Protein AF-A0A101MSY3-F1 (afdb_monomer)

Organism: Penicillium freii (NCBI:txid48697)

Foldseek 3Di:
DQDPVNVVVVVVVVCVVVPNDVVVLVPDDPVRSVVVVVVVVVVVVVVVVVVVVVVCVCVVDCVVVVVVVVVVFVPDPQVVCVVVVHDDDWDWDDDPVDIDID

Sequence 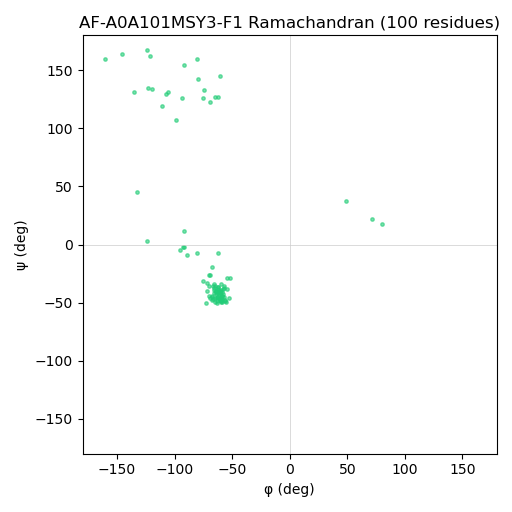(102 aa):
MESRKDAKNAVIGIGKEYGFIEKEMDQMAPNVRLAVEESILASDKKVGHAIKTLAKHIYASDARFGFGLVQNADNNRFTNANAQGESPFIAFKVYPNRIVVE

pLDDT: mean 86.03, std 6.99, range [51.84, 94.0]

Secondary structure (DSSP, 8-state):
---HHHHHHHHHHHHHHTT--HHHHTTS-HHHHHHHHHHHHHHHHHHHHHHHHHHHHHHTSTHHHHHHHHHHHHT---HHHHHHTPPP---EEEETTEEEE-

Structure (mmCIF, N/CA/C/O backbone):
data_AF-A0A101MSY3-F1
#
_entry.id   AF-A0A101MSY3-F1
#
loop_
_atom_site.group_PDB
_atom_site.id
_atom_site.type_symbol
_atom_site.label_atom_id
_atom_site.label_alt_id
_atom_site.label_comp_id
_atom_site.label_asym_id
_atom_site.label_entity_id
_atom_site.label_seq_id
_atom_site.pdbx_PDB_ins_code
_atom_site.Cartn_x
_atom_site.Cartn_y
_atom_site.Cartn_z
_atom_site.occupancy
_atom_site.B_iso_or_equiv
_atom_site.auth_seq_id
_atom_site.auth_comp_id
_atom_site.auth_asym_id
_atom_site.auth_atom_id
_atom_site.pdbx_PDB_model_num
ATOM 1 N N . MET A 1 1 ? -20.154 5.850 -21.369 1.00 51.84 1 MET A N 1
ATOM 2 C CA . MET A 1 1 ? -19.726 4.562 -21.954 1.00 51.84 1 MET A CA 1
ATOM 3 C C . MET A 1 1 ? -18.221 4.616 -22.085 1.00 51.84 1 MET A C 1
ATOM 5 O O . MET A 1 1 ? -17.742 5.442 -22.851 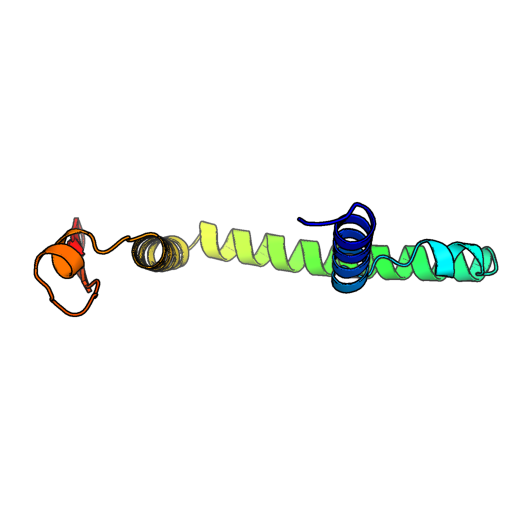1.00 51.84 1 MET A O 1
ATOM 9 N N . GLU A 1 2 ? -17.493 3.816 -21.310 1.00 70.38 2 GLU A N 1
ATOM 10 C CA . GLU A 1 2 ? -16.043 3.691 -21.482 1.00 70.38 2 GLU A CA 1
ATOM 11 C C . GLU A 1 2 ? -15.767 2.965 -22.799 1.00 70.38 2 GLU A C 1
ATOM 13 O O . GLU A 1 2 ? -16.288 1.875 -23.051 1.00 70.38 2 GLU A O 1
ATOM 18 N N . SER A 1 3 ? -15.014 3.605 -23.689 1.00 89.12 3 SER A N 1
ATOM 19 C CA . SER A 1 3 ? -14.665 3.014 -24.974 1.00 89.12 3 SER A CA 1
ATOM 20 C C . SER A 1 3 ? -13.499 2.035 -24.811 1.00 89.12 3 SER A C 1
ATOM 22 O O . SER A 1 3 ? -12.683 2.143 -23.895 1.00 89.12 3 SER A O 1
ATOM 24 N N . ARG A 1 4 ? -13.332 1.111 -25.766 1.00 89.12 4 ARG A N 1
ATOM 25 C CA . ARG A 1 4 ? -12.146 0.233 -25.839 1.00 89.12 4 ARG A CA 1
ATOM 26 C C . ARG A 1 4 ? -10.825 1.021 -25.796 1.00 89.12 4 ARG A C 1
ATOM 28 O O . ARG A 1 4 ? -9.806 0.500 -25.349 1.00 89.12 4 ARG A O 1
ATOM 35 N N . LYS A 1 5 ? -10.836 2.267 -26.280 1.00 90.88 5 LYS A N 1
ATOM 36 C CA . LYS A 1 5 ? -9.685 3.173 -26.255 1.00 90.88 5 LYS A CA 1
ATOM 37 C C . LYS A 1 5 ? -9.395 3.675 -24.839 1.00 90.88 5 LYS A C 1
ATOM 39 O O . LYS A 1 5 ? -8.230 3.711 -24.459 1.00 90.88 5 LYS A O 1
ATOM 44 N N . ASP A 1 6 ? -10.427 3.988 -24.062 1.00 91.62 6 ASP A N 1
ATOM 45 C CA . ASP A 1 6 ? -10.286 4.469 -22.682 1.00 91.62 6 ASP A CA 1
ATOM 46 C C . ASP A 1 6 ? -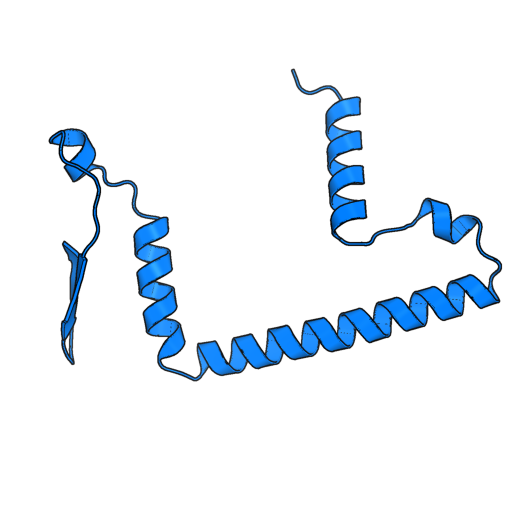9.736 3.365 -21.780 1.00 91.62 6 ASP A C 1
ATOM 48 O O . ASP A 1 6 ? -8.745 3.578 -21.085 1.00 91.62 6 ASP A O 1
ATOM 52 N N . ALA A 1 7 ? -10.264 2.145 -21.916 1.00 91.06 7 ALA A N 1
ATOM 53 C CA . ALA A 1 7 ? -9.729 0.972 -21.226 1.00 91.06 7 ALA A CA 1
ATOM 54 C C . ALA A 1 7 ? -8.250 0.718 -21.576 1.00 91.06 7 ALA A C 1
ATOM 56 O O . ALA A 1 7 ? -7.426 0.462 -20.700 1.00 91.06 7 ALA A O 1
ATOM 57 N N . LYS A 1 8 ? -7.873 0.843 -22.858 1.00 89.38 8 LYS A N 1
ATOM 58 C CA . LYS A 1 8 ? -6.475 0.687 -23.291 1.00 89.38 8 LYS A CA 1
ATOM 59 C C . LYS A 1 8 ? -5.563 1.760 -22.691 1.00 89.38 8 LYS A C 1
ATOM 61 O O . LYS A 1 8 ? -4.454 1.447 -22.267 1.00 89.38 8 LYS A O 1
ATOM 66 N N . ASN A 1 9 ? -6.017 3.010 -22.663 1.00 89.88 9 ASN A N 1
ATOM 67 C CA . ASN A 1 9 ? -5.251 4.112 -22.089 1.00 89.88 9 ASN A CA 1
ATOM 68 C C . ASN A 1 9 ? -5.075 3.951 -20.576 1.00 89.88 9 ASN A C 1
ATOM 70 O O . ASN A 1 9 ? -3.986 4.221 -20.078 1.00 89.88 9 ASN A O 1
ATOM 74 N N . ALA A 1 10 ? -6.097 3.457 -19.872 1.00 90.31 10 ALA A N 1
ATOM 75 C CA . ALA A 1 10 ? -6.006 3.146 -18.449 1.00 90.31 10 ALA A CA 1
ATOM 76 C C . ALA A 1 10 ? -4.932 2.081 -18.173 1.00 90.31 10 ALA A C 1
ATOM 78 O O . ALA A 1 10 ? -4.055 2.298 -17.344 1.00 90.31 10 ALA A O 1
ATOM 79 N N . VAL A 1 11 ? -4.925 0.978 -18.932 1.00 89.19 11 VAL A N 1
ATOM 80 C CA . VAL A 1 11 ? -3.908 -0.082 -18.786 1.00 89.19 11 VAL A CA 1
ATOM 81 C C . VAL A 1 11 ? -2.496 0.441 -19.064 1.00 89.19 11 VAL A C 1
ATOM 83 O O . VAL A 1 11 ? -1.571 0.139 -18.315 1.00 89.19 11 VAL A O 1
ATOM 86 N N . ILE A 1 12 ? -2.318 1.260 -20.107 1.00 87.75 12 ILE A N 1
ATOM 87 C CA . ILE A 1 12 ? -1.017 1.883 -20.407 1.00 87.75 12 ILE A CA 1
ATOM 88 C C . ILE A 1 12 ? -0.594 2.839 -19.283 1.00 87.75 12 ILE A C 1
ATOM 90 O O . ILE A 1 12 ? 0.583 2.878 -18.931 1.00 87.75 12 ILE A O 1
ATOM 94 N N . GLY A 1 13 ? -1.535 3.605 -18.726 1.00 88.38 13 GLY A N 1
ATOM 95 C CA . GLY A 1 13 ? -1.290 4.506 -17.600 1.00 88.38 13 GLY A CA 1
ATOM 96 C C . GLY A 1 13 ? -0.789 3.756 -16.370 1.00 88.38 13 GLY A C 1
ATOM 97 O O . GLY A 1 13 ? 0.255 4.113 -15.834 1.00 88.38 13 GLY A O 1
ATOM 98 N N . ILE A 1 14 ? -1.468 2.663 -16.010 1.00 88.56 14 ILE A N 1
ATOM 99 C CA . ILE A 1 14 ? -1.051 1.769 -14.923 1.00 88.56 14 ILE A CA 1
ATOM 100 C C . ILE A 1 14 ? 0.347 1.217 -15.215 1.00 88.56 14 ILE A C 1
ATOM 102 O O . ILE A 1 14 ? 1.236 1.325 -14.381 1.00 88.56 14 ILE A O 1
ATOM 106 N N . GLY A 1 15 ? 0.586 0.690 -16.419 1.00 85.19 15 GLY A N 1
ATOM 107 C CA . GLY A 1 15 ? 1.907 0.182 -16.795 1.00 85.19 15 GLY A CA 1
ATOM 108 C C . GLY A 1 15 ? 3.017 1.209 -16.553 1.00 85.19 15 GLY A C 1
ATOM 109 O O . GLY A 1 15 ? 4.021 0.886 -15.927 1.00 85.19 15 GLY A O 1
ATOM 110 N N . LYS A 1 16 ? 2.805 2.465 -16.960 1.00 84.69 16 LYS A N 1
ATOM 111 C CA . LYS A 1 16 ? 3.772 3.552 -16.741 1.00 84.69 16 LYS A CA 1
ATOM 112 C C . LYS A 1 16 ? 3.975 3.895 -15.267 1.00 84.69 16 LYS A C 1
ATOM 114 O O . LYS A 1 16 ? 5.111 4.120 -14.865 1.00 84.69 16 LYS A O 1
ATOM 119 N N . GLU A 1 17 ? 2.904 3.933 -14.479 1.00 85.88 17 GLU A N 1
ATOM 120 C CA . GLU A 1 17 ? 2.968 4.183 -13.033 1.00 85.88 17 GLU A CA 1
ATOM 121 C C . GLU A 1 17 ? 3.847 3.147 -12.318 1.00 85.88 17 GLU A C 1
ATOM 123 O O . GLU A 1 17 ? 4.645 3.500 -11.453 1.00 85.88 17 GLU A O 1
ATOM 128 N N . TYR A 1 18 ? 3.767 1.885 -12.746 1.00 82.25 18 TYR A N 1
ATOM 129 C CA . TYR A 1 18 ? 4.568 0.783 -12.207 1.00 82.25 18 TYR A CA 1
ATOM 130 C C . TYR A 1 18 ? 5.896 0.550 -12.955 1.00 82.25 18 TYR A C 1
ATOM 132 O O . TYR A 1 18 ? 6.557 -0.459 -12.726 1.00 82.25 18 TYR A O 1
ATOM 140 N N . GLY A 1 19 ? 6.315 1.471 -13.832 1.00 81.25 19 GLY A N 1
ATOM 141 C CA . GLY A 1 19 ? 7.633 1.434 -14.482 1.00 81.25 19 GLY A CA 1
ATOM 142 C C . GLY A 1 19 ? 7.767 0.478 -15.676 1.00 81.25 19 GLY A C 1
ATOM 143 O O . GLY A 1 19 ? 8.883 0.150 -16.074 1.00 81.25 19 GLY A O 1
ATOM 144 N N . PHE A 1 20 ? 6.660 0.034 -16.270 1.00 83.25 20 PHE A N 1
ATOM 145 C CA . PHE A 1 20 ? 6.651 -0.847 -17.440 1.00 83.25 20 PHE A CA 1
ATOM 146 C C . PHE A 1 20 ? 7.005 -0.077 -18.727 1.00 83.25 20 PHE A C 1
ATOM 148 O O . PHE A 1 20 ? 6.358 0.920 -19.054 1.00 83.25 20 PHE A O 1
ATOM 155 N N . ILE A 1 21 ? 8.012 -0.552 -19.473 1.00 80.75 21 ILE A N 1
ATOM 156 C CA . ILE A 1 21 ? 8.612 0.149 -20.633 1.00 80.75 21 ILE A CA 1
ATOM 157 C C . ILE A 1 21 ? 8.782 -0.750 -21.876 1.00 80.75 21 ILE A C 1
ATOM 159 O O . ILE A 1 21 ? 9.821 -0.762 -22.532 1.00 80.75 21 ILE A O 1
ATOM 163 N N . GLU A 1 22 ? 7.753 -1.533 -22.203 1.00 72.38 22 GLU A N 1
ATOM 164 C CA . GLU A 1 22 ? 7.801 -2.601 -23.219 1.00 72.38 22 GLU A CA 1
ATOM 165 C C . GLU A 1 22 ? 8.238 -2.135 -24.620 1.00 72.38 22 GLU A C 1
ATOM 167 O O . GLU A 1 22 ? 9.139 -2.718 -25.218 1.00 72.38 22 GLU A O 1
ATOM 172 N N . LYS A 1 23 ? 7.647 -1.057 -25.148 1.00 75.88 23 LYS A N 1
ATOM 173 C CA . LYS A 1 23 ? 7.945 -0.596 -26.517 1.00 75.88 23 LYS A CA 1
ATOM 174 C C . LYS A 1 23 ? 9.293 0.101 -26.622 1.00 75.88 23 LYS A C 1
ATOM 176 O O . LYS A 1 23 ? 9.933 0.072 -27.670 1.00 75.88 23 LYS A O 1
ATOM 181 N N . GLU A 1 24 ? 9.694 0.763 -25.550 1.00 79.94 24 GLU A N 1
ATOM 182 C CA . GLU A 1 24 ? 10.965 1.453 -25.428 1.00 79.94 24 GLU A CA 1
ATOM 183 C C . GLU A 1 24 ? 12.117 0.441 -25.312 1.00 79.94 24 GLU A C 1
ATOM 185 O O . GLU A 1 24 ? 13.189 0.676 -25.868 1.00 79.94 24 GLU A O 1
ATOM 190 N N . MET A 1 25 ? 11.883 -0.716 -24.678 1.00 79.94 25 MET A N 1
ATOM 191 C CA . MET A 1 25 ? 12.847 -1.823 -24.609 1.00 79.94 25 MET A CA 1
ATOM 192 C C . MET A 1 25 ? 13.149 -2.446 -25.974 1.00 79.94 25 MET A C 1
ATOM 194 O O . MET A 1 25 ? 14.292 -2.828 -26.224 1.00 79.94 25 MET A O 1
ATOM 198 N N . ASP A 1 26 ? 12.165 -2.527 -26.872 1.00 83.25 26 ASP A N 1
ATOM 199 C CA . ASP A 1 26 ? 12.357 -3.093 -28.217 1.00 83.25 26 ASP A CA 1
ATOM 200 C C . ASP A 1 26 ? 13.270 -2.238 -29.109 1.00 83.25 26 ASP A C 1
ATOM 202 O O . ASP A 1 26 ? 13.832 -2.731 -30.086 1.00 83.25 26 ASP A O 1
ATOM 206 N N . GLN A 1 27 ? 13.450 -0.959 -28.767 1.00 88.31 27 GLN A N 1
ATOM 207 C CA . GLN A 1 27 ? 14.344 -0.040 -29.477 1.00 88.31 27 GLN A CA 1
ATOM 208 C C . GLN A 1 27 ? 15.780 -0.062 -28.930 1.00 88.31 27 GLN A C 1
ATOM 210 O O . GLN A 1 27 ? 16.674 0.545 -29.524 1.00 88.31 27 GLN A O 1
ATOM 215 N N . MET A 1 28 ? 16.023 -0.737 -27.802 1.00 90.00 28 MET A N 1
ATOM 216 C CA . MET A 1 28 ? 17.342 -0.794 -27.177 1.00 90.00 28 MET A CA 1
ATOM 217 C C . MET A 1 28 ? 18.248 -1.814 -27.870 1.00 90.00 28 MET A C 1
ATOM 219 O O . MET A 1 28 ? 17.829 -2.914 -28.232 1.00 90.00 28 MET A O 1
ATOM 223 N N . ALA A 1 29 ? 19.538 -1.486 -27.981 1.00 94.00 29 ALA A N 1
ATOM 224 C CA . ALA A 1 29 ? 20.545 -2.472 -28.355 1.00 94.00 29 ALA A CA 1
ATOM 225 C C . ALA A 1 29 ? 20.577 -3.618 -27.318 1.00 94.00 29 ALA A C 1
ATOM 227 O O . ALA A 1 29 ? 20.414 -3.344 -26.125 1.00 94.00 29 ALA A O 1
ATOM 228 N N . PRO A 1 30 ? 20.830 -4.883 -27.713 1.00 92.44 30 PRO A N 1
ATOM 229 C CA . PRO A 1 30 ? 20.697 -6.035 -26.813 1.00 92.44 30 PRO A CA 1
ATOM 230 C C . PRO A 1 30 ? 21.494 -5.933 -25.504 1.00 92.44 30 PRO A C 1
ATOM 232 O O . PRO A 1 30 ? 21.002 -6.303 -24.442 1.00 92.44 30 PRO A O 1
ATOM 235 N N . ASN A 1 31 ? 22.710 -5.387 -25.557 1.00 92.50 31 ASN A N 1
ATOM 236 C CA . ASN A 1 31 ? 23.562 -5.187 -24.383 1.00 92.50 31 ASN A CA 1
ATOM 237 C C . ASN A 1 31 ? 23.031 -4.094 -23.440 1.00 92.50 31 ASN A C 1
ATOM 239 O O . ASN A 1 31 ? 23.145 -4.222 -22.224 1.00 92.50 31 ASN A O 1
ATOM 243 N N . VAL A 1 32 ? 22.440 -3.032 -23.993 1.00 93.12 32 VAL A N 1
ATOM 244 C CA . VAL A 1 32 ? 21.802 -1.963 -23.214 1.00 93.12 32 VAL A CA 1
ATOM 245 C C . VAL A 1 32 ? 20.523 -2.485 -22.572 1.00 93.12 32 VAL A C 1
ATOM 247 O O . VAL A 1 32 ? 20.313 -2.271 -21.381 1.00 93.12 32 VAL A O 1
ATOM 250 N N . ARG A 1 33 ? 19.710 -3.224 -23.336 1.00 91.12 33 ARG A N 1
ATOM 251 C CA . ARG A 1 33 ? 18.487 -3.859 -22.841 1.00 91.12 33 ARG A CA 1
ATOM 252 C C . ARG A 1 33 ? 18.777 -4.762 -21.643 1.00 91.12 33 ARG A C 1
ATOM 254 O O . ARG A 1 33 ? 18.136 -4.602 -20.611 1.00 91.12 33 ARG A O 1
ATOM 261 N N . LEU A 1 34 ? 19.778 -5.638 -21.755 1.00 91.81 34 LEU A N 1
ATOM 262 C CA . LEU A 1 34 ? 20.169 -6.533 -20.665 1.00 91.81 34 LEU A CA 1
ATOM 263 C C . LEU A 1 34 ? 20.570 -5.757 -19.400 1.00 91.81 34 LEU A C 1
ATOM 265 O O . LEU A 1 34 ? 20.078 -6.055 -18.317 1.00 91.81 34 LEU A O 1
ATOM 269 N N . ALA A 1 35 ? 21.405 -4.723 -19.535 1.00 93.75 35 ALA A N 1
ATOM 270 C CA . ALA A 1 35 ? 21.827 -3.907 -18.396 1.00 93.75 35 ALA A CA 1
ATOM 271 C C . ALA A 1 35 ? 20.648 -3.177 -17.718 1.00 93.75 35 ALA A C 1
ATOM 273 O O . ALA A 1 35 ? 20.615 -3.040 -16.492 1.00 93.75 35 ALA A O 1
ATOM 274 N N . VAL A 1 36 ? 19.665 -2.720 -18.502 1.00 91.19 36 VAL A N 1
ATOM 275 C CA . VAL A 1 36 ? 18.433 -2.105 -17.984 1.00 91.19 36 VAL A CA 1
ATOM 276 C C . VAL A 1 36 ? 17.576 -3.136 -17.248 1.00 91.19 36 VAL A C 1
ATOM 278 O O . VAL A 1 36 ? 17.169 -2.874 -16.116 1.00 91.19 36 VAL A O 1
ATOM 281 N N . GLU A 1 37 ? 17.348 -4.313 -17.837 1.00 90.25 37 GLU A N 1
ATOM 282 C CA . GLU A 1 37 ? 16.583 -5.406 -17.217 1.00 90.25 37 GLU A CA 1
ATOM 283 C C . GLU A 1 37 ? 17.213 -5.856 -15.885 1.00 90.25 37 GLU A C 1
ATOM 285 O O . GLU A 1 37 ? 16.514 -5.995 -14.878 1.00 90.25 37 GLU A O 1
ATOM 290 N N . GLU A 1 38 ? 18.539 -6.011 -15.837 1.00 93.88 38 GLU A N 1
ATOM 291 C CA . G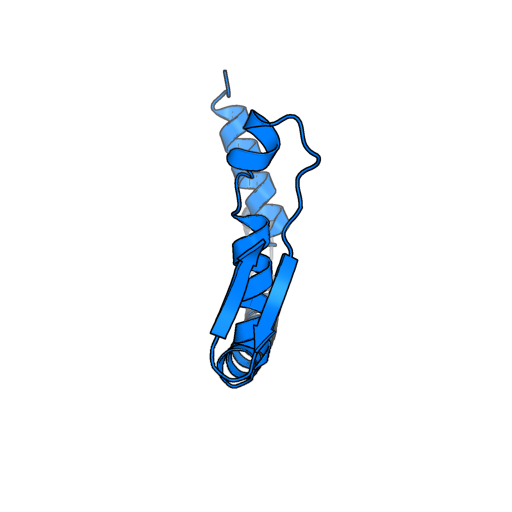LU A 1 38 ? 19.2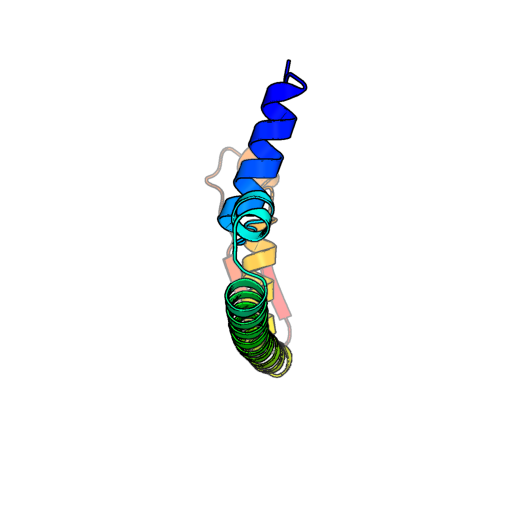67 -6.364 -14.613 1.00 93.88 38 GLU A CA 1
ATOM 292 C C . GLU A 1 38 ? 19.159 -5.282 -13.530 1.00 93.88 38 GLU A C 1
ATOM 294 O O . GLU A 1 38 ? 18.976 -5.598 -12.350 1.00 93.88 38 GLU A O 1
ATOM 299 N N . SER A 1 39 ? 19.237 -4.006 -13.920 1.00 91.81 39 SER A N 1
ATOM 300 C CA . SER A 1 39 ? 19.095 -2.871 -13.003 1.00 91.81 39 SER A CA 1
ATOM 301 C C . SER A 1 39 ? 17.687 -2.790 -12.404 1.00 91.81 39 SER A C 1
ATOM 303 O O . SER A 1 39 ? 17.545 -2.665 -11.182 1.00 91.81 39 SER A O 1
ATOM 305 N N . ILE A 1 40 ? 16.646 -2.939 -13.236 1.00 90.31 40 ILE A N 1
ATOM 306 C CA . ILE A 1 40 ? 15.244 -2.977 -12.790 1.00 90.31 40 ILE A CA 1
ATOM 307 C C . ILE A 1 40 ? 15.043 -4.144 -11.820 1.00 90.31 40 ILE A C 1
ATOM 309 O O . ILE A 1 40 ? 14.596 -3.935 -10.693 1.00 90.31 40 ILE A O 1
ATOM 313 N N . LEU A 1 41 ? 15.489 -5.350 -12.187 1.00 90.94 41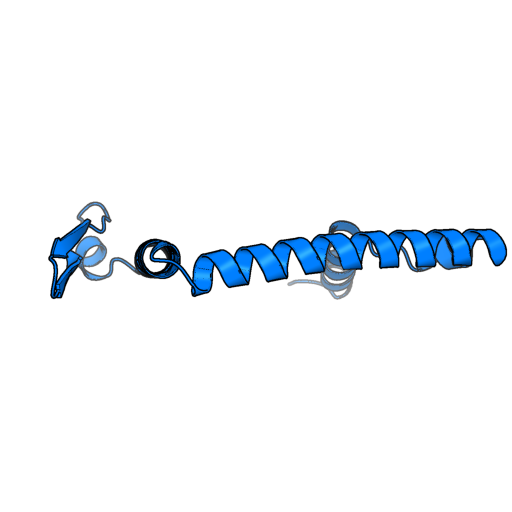 LEU A N 1
ATOM 314 C CA . LEU A 1 41 ? 15.380 -6.528 -11.326 1.00 90.94 41 LEU A CA 1
ATOM 315 C C . LEU A 1 41 ? 16.099 -6.339 -9.981 1.00 90.94 41 LEU A C 1
ATOM 317 O O . LEU A 1 41 ? 15.605 -6.772 -8.935 1.00 90.94 41 LEU A O 1
ATOM 321 N N . ALA A 1 42 ? 17.283 -5.724 -9.983 1.00 93.31 42 ALA A N 1
ATOM 322 C CA . ALA A 1 42 ? 18.017 -5.430 -8.758 1.00 93.31 42 ALA A CA 1
ATOM 323 C C . ALA A 1 42 ? 17.278 -4.410 -7.874 1.00 93.31 42 ALA A C 1
ATOM 325 O O . ALA A 1 42 ? 17.264 -4.566 -6.648 1.00 93.31 42 ALA A O 1
ATOM 326 N N . SER A 1 43 ? 16.657 -3.396 -8.483 1.00 89.38 43 SER A N 1
ATOM 327 C CA . SER A 1 43 ? 15.818 -2.414 -7.790 1.00 89.38 43 SER A CA 1
ATOM 328 C C . SER A 1 43 ? 14.597 -3.081 -7.149 1.00 89.38 43 SER A C 1
ATOM 330 O O . SER A 1 43 ? 14.397 -2.978 -5.935 1.00 89.38 43 SER A O 1
ATOM 332 N N . ASP A 1 44 ? 13.864 -3.883 -7.923 1.00 88.88 44 ASP A N 1
ATOM 333 C CA . ASP A 1 44 ? 12.658 -4.584 -7.475 1.00 88.88 44 ASP A CA 1
ATOM 334 C C . ASP A 1 44 ? 12.954 -5.556 -6.333 1.00 88.88 44 ASP A C 1
ATOM 336 O O . ASP A 1 44 ? 12.215 -5.623 -5.348 1.00 88.88 44 ASP A O 1
ATOM 340 N N . LYS A 1 45 ? 14.087 -6.271 -6.397 1.00 92.19 45 LYS A N 1
ATOM 341 C CA . LYS A 1 45 ? 14.537 -7.141 -5.299 1.00 92.19 45 LYS A CA 1
ATOM 342 C C . LYS A 1 45 ? 14.766 -6.363 -4.002 1.00 92.19 45 LYS A C 1
ATOM 344 O O . LYS A 1 45 ? 14.414 -6.862 -2.931 1.00 92.19 45 LYS A O 1
ATOM 349 N N . LYS A 1 46 ? 15.341 -5.157 -4.072 1.00 91.00 46 LYS A N 1
ATOM 350 C CA . LYS A 1 46 ? 15.572 -4.306 -2.890 1.00 91.00 46 LYS A CA 1
ATOM 351 C C . LYS A 1 46 ? 14.260 -3.781 -2.315 1.00 91.00 46 LYS A C 1
ATOM 353 O O . LYS A 1 46 ? 14.056 -3.885 -1.105 1.00 91.00 46 LYS A O 1
ATOM 358 N N . VAL A 1 47 ? 13.360 -3.285 -3.165 1.00 89.62 47 VAL A N 1
ATOM 359 C CA . VAL A 1 47 ? 12.023 -2.828 -2.748 1.00 89.62 47 VAL A CA 1
ATOM 360 C C . VAL A 1 47 ? 11.240 -3.982 -2.120 1.00 89.62 47 VAL A C 1
ATOM 362 O O . VAL A 1 47 ? 10.734 -3.854 -1.005 1.00 89.62 47 VAL A O 1
ATOM 365 N N . GLY A 1 48 ? 11.225 -5.149 -2.766 1.00 89.75 48 GLY A N 1
ATOM 366 C CA . GLY A 1 48 ? 10.581 -6.352 -2.243 1.00 89.75 48 GLY A CA 1
ATOM 367 C C . GLY A 1 48 ? 11.157 -6.801 -0.897 1.00 89.75 48 GLY A C 1
ATOM 368 O O . GLY A 1 48 ? 10.405 -7.191 -0.001 1.00 89.75 48 GLY A O 1
ATOM 369 N N . HIS A 1 49 ? 12.477 -6.698 -0.704 1.00 91.62 49 HIS A N 1
ATOM 370 C CA . HIS A 1 49 ? 13.102 -6.961 0.592 1.00 91.62 49 HIS A CA 1
ATOM 371 C C . HIS A 1 49 ? 12.635 -5.970 1.668 1.00 91.62 49 HIS A C 1
ATOM 373 O O . HIS A 1 49 ? 12.260 -6.403 2.757 1.00 91.62 49 HIS A O 1
ATOM 379 N N . ALA A 1 50 ? 12.605 -4.668 1.365 1.00 87.19 50 ALA A N 1
ATOM 380 C CA . ALA A 1 50 ? 12.140 -3.640 2.296 1.00 87.19 50 ALA A CA 1
ATOM 381 C C . ALA A 1 50 ? 10.674 -3.859 2.704 1.00 87.19 50 ALA A C 1
ATOM 383 O O . ALA A 1 50 ? 10.370 -3.868 3.897 1.00 87.19 50 ALA A O 1
ATOM 384 N N . ILE A 1 51 ? 9.789 -4.139 1.739 1.00 87.75 51 ILE A N 1
ATOM 385 C CA . ILE A 1 51 ? 8.375 -4.462 1.995 1.00 87.75 51 ILE A CA 1
ATOM 386 C C . ILE A 1 51 ? 8.259 -5.710 2.873 1.00 87.75 51 ILE A C 1
ATOM 388 O O . ILE A 1 51 ? 7.537 -5.702 3.868 1.00 87.75 51 ILE A O 1
ATOM 392 N N . LYS A 1 52 ? 8.992 -6.784 2.550 1.00 87.50 52 LYS A N 1
ATOM 393 C CA . LYS A 1 52 ? 8.967 -8.030 3.331 1.00 87.50 52 LYS A CA 1
ATOM 394 C C . LYS A 1 52 ? 9.454 -7.813 4.763 1.00 87.50 52 LYS A C 1
ATOM 396 O O . LYS A 1 52 ? 8.882 -8.378 5.694 1.00 87.50 52 LYS A O 1
ATOM 401 N N . THR A 1 53 ? 10.506 -7.024 4.944 1.00 85.88 53 THR A N 1
ATOM 402 C CA . THR A 1 53 ? 11.054 -6.690 6.261 1.00 85.88 53 THR A CA 1
ATOM 403 C C . THR A 1 53 ? 10.078 -5.826 7.055 1.00 85.88 53 THR A C 1
ATOM 405 O O . THR A 1 53 ? 9.786 -6.157 8.203 1.00 85.88 53 THR A O 1
ATOM 408 N 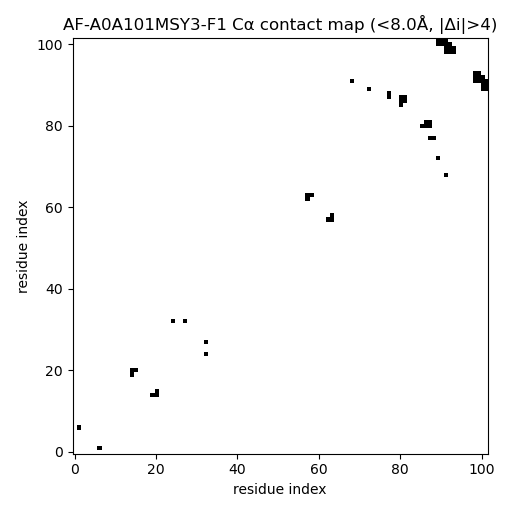N . LEU A 1 54 ? 9.485 -4.800 6.441 1.00 82.12 54 LEU A N 1
ATOM 409 C CA . LEU A 1 54 ? 8.451 -3.981 7.071 1.00 82.12 54 LEU A CA 1
ATOM 410 C C . LEU A 1 54 ? 7.237 -4.824 7.476 1.00 82.12 54 LEU A C 1
ATOM 412 O O . LEU A 1 54 ? 6.799 -4.749 8.620 1.00 82.12 54 LEU A O 1
ATOM 416 N N . ALA A 1 55 ? 6.741 -5.6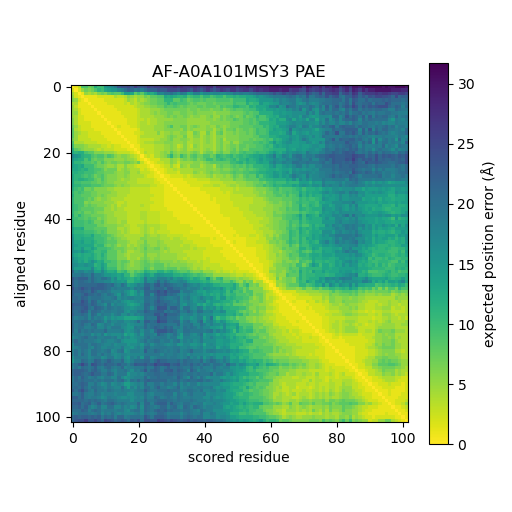80 6.579 1.00 82.12 55 ALA A N 1
ATOM 417 C CA . ALA A 1 55 ? 5.648 -6.596 6.876 1.00 82.12 55 ALA A CA 1
ATOM 418 C C . ALA A 1 55 ? 5.993 -7.479 8.080 1.00 82.12 55 ALA A C 1
ATOM 420 O O . ALA A 1 55 ? 5.205 -7.560 9.015 1.00 82.12 55 ALA A O 1
ATOM 421 N N . LYS A 1 56 ? 7.188 -8.083 8.118 1.00 81.94 56 LYS A N 1
ATOM 422 C CA . LYS A 1 56 ? 7.639 -8.864 9.281 1.00 81.94 56 LYS A CA 1
ATOM 423 C C . LYS A 1 56 ? 7.639 -8.043 10.568 1.00 81.94 56 LYS A C 1
ATOM 425 O O . LYS A 1 56 ? 7.138 -8.535 11.571 1.00 81.94 56 LYS A O 1
ATOM 430 N N . HIS A 1 57 ? 8.155 -6.814 10.546 1.00 77.62 57 HIS A N 1
ATOM 431 C CA . HIS A 1 57 ? 8.148 -5.943 11.723 1.00 77.62 57 HIS A CA 1
ATOM 432 C C . HIS A 1 57 ? 6.730 -5.576 12.171 1.00 77.62 57 HIS A C 1
ATOM 434 O O . HIS A 1 57 ? 6.453 -5.603 13.366 1.00 77.62 57 HIS A O 1
ATOM 440 N N . ILE A 1 58 ? 5.815 -5.298 11.241 1.00 73.56 58 ILE A N 1
ATOM 441 C CA . ILE A 1 58 ? 4.411 -5.010 11.562 1.00 73.56 58 ILE A CA 1
ATOM 442 C C . ILE A 1 58 ? 3.722 -6.258 12.123 1.00 73.56 58 ILE A C 1
ATOM 444 O O . ILE A 1 58 ? 3.070 -6.173 13.156 1.00 73.56 58 ILE A O 1
ATOM 448 N N . TYR A 1 59 ? 3.889 -7.423 11.490 1.00 67.00 59 TYR A N 1
ATOM 449 C CA . TYR A 1 59 ? 3.251 -8.674 11.913 1.00 67.00 59 TYR A CA 1
ATOM 450 C C . TYR A 1 59 ? 3.814 -9.247 13.219 1.00 67.00 59 TYR A C 1
ATOM 452 O O . TYR A 1 59 ? 3.092 -9.972 13.900 1.00 67.00 59 TYR A O 1
ATOM 460 N N . ALA A 1 60 ? 5.069 -8.946 13.558 1.00 68.88 60 ALA A N 1
ATOM 461 C CA . ALA A 1 60 ? 5.725 -9.405 14.783 1.00 68.88 60 ALA A CA 1
ATOM 462 C C . ALA A 1 60 ? 5.600 -8.425 15.964 1.00 68.88 60 ALA A C 1
ATOM 464 O O . ALA A 1 60 ? 6.101 -8.732 17.042 1.00 68.88 60 ALA A O 1
ATOM 465 N N . SER A 1 61 ? 4.974 -7.259 15.778 1.00 70.31 61 SER A N 1
ATOM 466 C CA . SER A 1 61 ? 4.834 -6.236 16.820 1.00 70.31 61 SER A CA 1
ATOM 467 C C . SER A 1 61 ? 3.377 -5.857 17.073 1.00 70.31 61 SER A C 1
ATOM 469 O O . SER A 1 61 ? 2.485 -6.126 16.263 1.00 70.31 61 SER A O 1
ATOM 471 N N . ASP A 1 62 ? 3.153 -5.133 18.170 1.00 71.81 62 ASP A N 1
ATOM 472 C CA . ASP A 1 62 ? 1.862 -4.526 18.505 1.00 71.81 62 ASP A CA 1
ATOM 473 C C . ASP A 1 62 ? 1.403 -3.487 17.459 1.00 71.81 62 ASP A C 1
ATOM 475 O O . ASP A 1 62 ? 0.257 -3.042 17.477 1.00 71.81 62 ASP A O 1
ATOM 479 N N . ALA A 1 63 ? 2.240 -3.131 16.474 1.00 72.94 63 ALA A N 1
ATOM 480 C CA . ALA A 1 63 ? 1.837 -2.266 15.368 1.00 72.94 63 ALA A CA 1
ATOM 481 C C . ALA A 1 63 ? 0.678 -2.864 14.552 1.00 72.94 63 ALA A C 1
ATOM 483 O O . ALA A 1 63 ? -0.198 -2.120 14.105 1.00 72.94 63 ALA A O 1
ATOM 484 N N . ARG A 1 64 ? 0.612 -4.198 14.395 1.00 78.50 64 ARG A N 1
ATOM 485 C CA . ARG A 1 64 ? -0.513 -4.867 13.713 1.00 78.50 64 ARG A CA 1
ATOM 486 C C . ARG A 1 64 ? -1.855 -4.536 14.362 1.00 78.50 64 ARG A C 1
ATOM 488 O O . ARG A 1 64 ? -2.849 -4.382 13.655 1.00 78.50 64 ARG A O 1
ATOM 495 N N . PHE A 1 65 ? -1.877 -4.420 15.688 1.00 79.88 65 PHE A N 1
ATOM 496 C CA . PHE A 1 65 ? -3.070 -4.046 16.438 1.00 79.88 65 PHE A CA 1
ATOM 497 C C . PHE A 1 65 ? -3.526 -2.628 16.067 1.00 79.88 65 PHE A C 1
ATOM 499 O O . PHE A 1 65 ? -4.682 -2.439 15.693 1.00 79.88 65 PHE A O 1
ATOM 506 N N . GLY A 1 66 ? -2.605 -1.658 16.064 1.00 82.00 66 GLY A N 1
ATOM 507 C CA . GLY A 1 66 ? -2.893 -0.280 15.651 1.00 82.00 66 GLY A CA 1
ATOM 508 C C . GLY A 1 66 ? -3.392 -0.173 14.205 1.00 82.00 66 GLY A C 1
ATOM 509 O O . GLY A 1 66 ? -4.411 0.468 13.952 1.00 82.00 66 GLY A O 1
ATOM 510 N N . PHE A 1 67 ? -2.743 -0.863 13.260 1.00 82.81 67 PHE A N 1
ATOM 511 C CA . PHE A 1 67 ? -3.200 -0.905 11.863 1.00 82.81 67 PHE A CA 1
ATOM 512 C C . PHE A 1 67 ? -4.588 -1.535 11.716 1.00 82.81 67 PHE A C 1
ATOM 514 O O . PHE A 1 67 ? -5.387 -1.067 10.908 1.00 82.81 67 PHE A O 1
ATOM 521 N N . GLY A 1 68 ? -4.896 -2.561 12.513 1.00 82.62 68 GLY A N 1
ATOM 522 C CA . GLY A 1 68 ? -6.226 -3.160 12.548 1.00 82.62 68 GLY A CA 1
ATOM 523 C C . GLY A 1 68 ? -7.306 -2.158 12.961 1.00 82.62 68 GLY A C 1
ATOM 524 O O . GLY A 1 68 ? -8.365 -2.124 12.341 1.00 82.62 68 GLY A O 1
ATOM 525 N N . LEU A 1 69 ? -7.047 -1.307 13.960 1.00 87.94 69 LEU A N 1
ATOM 526 C CA . LEU A 1 69 ? -7.998 -0.265 14.371 1.00 87.94 69 LEU A CA 1
ATOM 527 C C . LEU A 1 69 ? -8.257 0.749 13.252 1.00 87.94 69 LEU A C 1
ATOM 529 O O . LEU A 1 69 ? -9.411 1.056 12.961 1.00 87.94 69 LEU A O 1
ATOM 533 N N . VAL A 1 70 ? -7.196 1.207 12.582 1.00 86.25 70 VAL A N 1
ATOM 534 C CA . VAL A 1 70 ? -7.307 2.147 11.455 1.00 86.25 70 VAL A CA 1
ATOM 535 C C . VAL A 1 70 ? -8.092 1.529 10.297 1.00 86.25 70 VAL A C 1
ATOM 537 O O . VAL A 1 70 ? -8.999 2.165 9.776 1.00 86.25 70 VAL A O 1
ATOM 540 N N . GLN A 1 71 ? -7.814 0.275 9.931 1.00 87.25 71 GLN A N 1
ATOM 541 C CA . GLN A 1 71 ? -8.573 -0.406 8.875 1.00 87.25 71 GLN A CA 1
ATOM 542 C C . GLN A 1 71 ? -10.055 -0.579 9.237 1.00 87.25 71 GLN A C 1
ATOM 544 O O . GLN A 1 71 ? -10.916 -0.436 8.375 1.00 87.25 71 GLN A O 1
ATOM 549 N N . ASN A 1 72 ? -10.376 -0.871 10.503 1.00 84.25 72 ASN A N 1
ATOM 550 C CA . ASN A 1 72 ? -11.770 -0.959 10.951 1.00 84.25 72 ASN A CA 1
ATOM 551 C C . ASN A 1 72 ? -12.486 0.398 10.898 1.00 84.25 72 ASN A C 1
ATOM 553 O O . ASN A 1 72 ? -13.671 0.436 10.580 1.00 84.25 72 ASN A O 1
ATOM 557 N N . ALA A 1 73 ? -11.778 1.493 11.186 1.00 85.81 73 ALA A N 1
ATOM 558 C CA . ALA A 1 73 ? -12.295 2.847 11.022 1.00 85.81 73 ALA A CA 1
ATOM 559 C C . ALA A 1 73 ? -12.577 3.183 9.553 1.00 85.81 73 ALA A C 1
ATOM 561 O O . ALA A 1 73 ? -13.676 3.628 9.234 1.00 85.81 73 ALA A O 1
ATOM 562 N N . ASP A 1 74 ? -11.613 2.918 8.671 1.00 85.69 74 ASP A N 1
ATOM 563 C CA . ASP A 1 74 ? -11.693 3.242 7.241 1.00 85.69 74 ASP A CA 1
ATOM 564 C C . ASP A 1 74 ? -12.787 2.431 6.521 1.00 85.69 74 ASP A C 1
ATOM 566 O O . ASP A 1 74 ? -13.494 2.929 5.648 1.00 85.69 74 ASP A O 1
ATOM 570 N N . ASN A 1 75 ? -13.004 1.183 6.954 1.00 86.44 75 ASN A N 1
ATOM 571 C CA . ASN A 1 75 ? -14.052 0.313 6.419 1.00 86.44 75 ASN A CA 1
ATOM 572 C C . ASN A 1 75 ? -15.454 0.592 6.999 1.00 86.44 75 ASN A C 1
ATOM 574 O O . ASN A 1 75 ? -16.432 -0.026 6.556 1.00 86.44 75 ASN A O 1
ATOM 578 N N . ASN A 1 76 ? -15.585 1.463 8.006 1.00 87.06 76 ASN A N 1
ATOM 579 C CA . ASN A 1 76 ? -16.871 1.729 8.644 1.00 87.06 76 ASN A CA 1
ATOM 580 C C . ASN A 1 76 ? -17.759 2.596 7.735 1.00 87.06 76 ASN A C 1
ATOM 582 O O . ASN A 1 76 ? -17.341 3.612 7.192 1.00 87.06 76 ASN A O 1
ATOM 586 N N . ARG A 1 77 ? -19.025 2.198 7.575 1.00 90.88 77 ARG A N 1
ATOM 587 C CA . ARG A 1 77 ? -20.018 2.924 6.762 1.00 90.88 77 ARG A CA 1
ATOM 588 C C . ARG A 1 77 ? -20.838 3.945 7.554 1.00 90.88 77 ARG A C 1
ATOM 590 O O . ARG A 1 77 ? -21.712 4.587 6.977 1.00 90.88 77 ARG A O 1
ATOM 597 N N . PHE A 1 78 ? -20.610 4.046 8.863 1.00 89.50 78 PHE A N 1
ATOM 598 C CA . PHE A 1 78 ? -21.270 4.972 9.788 1.00 89.50 78 PHE A CA 1
ATOM 599 C C . PHE A 1 78 ? -22.799 4.974 9.669 1.00 89.50 78 PHE A C 1
ATOM 601 O O . PHE A 1 78 ? -23.445 6.013 9.773 1.00 89.50 78 PHE A O 1
ATOM 608 N N . THR A 1 79 ? -23.401 3.804 9.430 1.00 90.56 79 THR A N 1
ATOM 609 C CA . THR A 1 79 ? -24.833 3.681 9.113 1.00 90.56 79 THR A CA 1
ATOM 610 C C . THR A 1 79 ? -25.729 4.275 10.195 1.00 90.56 79 THR A C 1
ATOM 612 O O . THR A 1 79 ? -26.741 4.882 9.865 1.00 90.56 79 THR A O 1
ATOM 615 N N . ASN A 1 80 ? -25.342 4.145 11.466 1.00 87.19 80 ASN A N 1
ATOM 616 C CA . ASN A 1 80 ? -26.109 4.670 12.595 1.00 87.19 80 ASN A CA 1
ATOM 617 C C . ASN A 1 80 ? -26.020 6.200 12.687 1.00 87.19 80 ASN A C 1
ATOM 619 O O . ASN A 1 80 ? -27.060 6.849 12.715 1.00 87.19 80 ASN A O 1
ATOM 623 N N . ALA A 1 81 ? -24.808 6.771 12.653 1.00 89.50 81 ALA A N 1
ATOM 624 C CA . ALA A 1 81 ? -24.606 8.224 12.669 1.00 89.50 81 ALA A CA 1
ATOM 625 C C . ALA A 1 81 ? -25.308 8.892 11.475 1.00 89.50 81 ALA A C 1
ATOM 627 O O . ALA A 1 81 ? -26.060 9.850 11.640 1.00 89.50 81 ALA A O 1
ATOM 628 N N . ASN A 1 82 ? -25.174 8.297 10.284 1.00 91.75 82 ASN A N 1
ATOM 629 C CA . ASN A 1 82 ? -25.863 8.752 9.079 1.00 91.75 82 ASN A CA 1
ATOM 630 C C . ASN A 1 82 ? -27.394 8.699 9.223 1.00 91.75 82 ASN A C 1
ATOM 632 O O . ASN A 1 82 ? -28.078 9.622 8.790 1.00 91.75 82 ASN A O 1
ATOM 636 N N . ALA A 1 83 ? -27.946 7.646 9.839 1.00 92.75 83 ALA A N 1
ATOM 637 C CA . ALA A 1 83 ? -29.389 7.525 10.065 1.00 92.75 83 ALA A CA 1
ATOM 638 C C . ALA A 1 83 ? -29.924 8.526 11.105 1.00 92.75 83 ALA A C 1
ATOM 640 O O . ALA A 1 83 ? -31.101 8.880 11.060 1.00 92.75 83 ALA A O 1
ATOM 641 N N . GLN A 1 84 ? -29.073 8.977 12.028 1.00 93.25 84 GLN A N 1
ATOM 642 C CA . GLN A 1 84 ? -29.416 9.921 13.096 1.00 93.25 84 GLN A CA 1
ATOM 643 C C . GLN A 1 84 ? -29.089 11.382 12.740 1.00 93.25 84 GLN A C 1
ATOM 645 O O . GLN A 1 84 ? -29.439 12.286 13.494 1.00 93.25 84 GLN A O 1
ATOM 650 N N . GLY A 1 85 ? -28.468 11.632 11.582 1.00 93.38 85 GLY A N 1
ATOM 651 C CA . GLY A 1 85 ? -28.041 12.973 11.169 1.00 93.38 85 GLY A CA 1
ATOM 652 C C . GLY A 1 85 ? -26.852 13.511 11.974 1.00 93.38 85 GLY A C 1
ATOM 653 O O . GLY A 1 85 ? -26.657 14.723 12.039 1.00 93.38 85 GLY A O 1
ATOM 654 N N . GLU A 1 86 ? -26.075 12.625 12.595 1.00 92.50 86 GLU A N 1
ATOM 655 C CA . GLU A 1 86 ? -24.897 12.964 13.390 1.00 92.50 86 GLU A CA 1
ATOM 656 C C . GLU A 1 86 ? -23.624 12.954 12.534 1.00 92.50 86 GLU A C 1
ATOM 658 O O . GLU A 1 86 ? -23.526 12.250 11.526 1.00 92.50 86 GLU A O 1
ATOM 663 N N . SER A 1 87 ? -22.615 13.721 12.953 1.00 90.62 87 SER A N 1
ATOM 664 C CA . SER A 1 87 ? -21.300 13.701 12.309 1.00 90.62 87 SER A CA 1
ATOM 665 C C . SER A 1 87 ? -20.634 12.328 12.487 1.00 90.62 87 SER A C 1
ATOM 667 O O . SER A 1 87 ? -20.481 11.889 13.627 1.00 90.62 87 SER A O 1
ATOM 669 N N . PRO A 1 88 ? -20.180 11.665 11.408 1.00 89.94 88 PRO A N 1
ATOM 670 C CA . PRO A 1 88 ? -19.502 10.378 11.504 1.00 89.94 88 PRO A CA 1
ATOM 671 C C . PRO A 1 88 ? -18.204 10.476 12.306 1.00 89.94 88 PRO A C 1
ATOM 673 O O . PRO A 1 88 ? -17.323 11.275 11.986 1.00 89.94 88 PRO A O 1
ATOM 676 N N . PHE A 1 89 ? -18.062 9.627 13.317 1.00 85.38 89 PHE A N 1
ATOM 677 C CA . PHE A 1 89 ? -16.800 9.409 14.009 1.00 85.38 89 PHE A CA 1
ATOM 678 C C . PHE A 1 89 ? -16.692 7.949 14.439 1.00 85.38 89 PHE A C 1
ATOM 680 O O . PHE A 1 89 ? -17.674 7.207 14.431 1.00 85.38 89 PHE A O 1
ATOM 687 N N . ILE A 1 90 ? -15.476 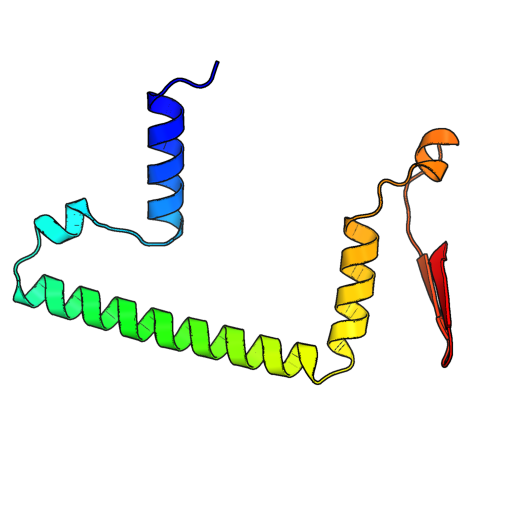7.538 14.779 1.00 86.12 90 ILE A N 1
ATOM 688 C CA . ILE A 1 90 ? -15.215 6.269 15.446 1.00 86.12 90 ILE A CA 1
ATOM 689 C C . ILE A 1 90 ? -14.225 6.521 16.573 1.00 86.12 90 ILE A C 1
ATOM 691 O O . ILE A 1 90 ? -13.194 7.172 16.376 1.00 86.12 90 ILE A O 1
ATOM 695 N N . ALA A 1 91 ? -14.537 6.014 17.757 1.00 87.12 91 ALA A N 1
ATOM 696 C CA . ALA A 1 91 ? -13.663 6.078 18.912 1.00 87.12 91 ALA A CA 1
ATOM 697 C C . ALA A 1 91 ? -13.387 4.669 19.440 1.00 87.12 91 ALA A C 1
ATOM 699 O O . ALA A 1 91 ? -14.284 3.847 19.607 1.00 87.12 91 ALA A O 1
ATOM 700 N N . PHE A 1 92 ? -12.117 4.391 19.734 1.00 87.69 92 PHE A N 1
ATOM 701 C CA . PHE A 1 92 ? -11.694 3.130 20.334 1.00 87.69 92 PHE A CA 1
ATOM 702 C C . PHE A 1 92 ? -11.224 3.374 21.765 1.00 87.69 92 PHE A C 1
ATOM 704 O O . PHE A 1 92 ? -10.235 4.072 21.994 1.00 87.69 92 PHE A O 1
ATOM 711 N N . LYS A 1 93 ? -11.892 2.749 22.736 1.00 90.12 93 LYS A N 1
ATOM 712 C CA . LYS A 1 93 ? -11.426 2.681 24.127 1.00 90.12 93 LYS A CA 1
ATOM 713 C C . LYS A 1 93 ? -10.743 1.337 24.340 1.00 90.12 93 LYS A C 1
ATOM 715 O O . LYS A 1 93 ? -11.397 0.293 24.379 1.00 90.12 93 LYS A O 1
ATOM 720 N N . VAL A 1 94 ? -9.418 1.366 24.439 1.00 87.12 94 VAL A N 1
ATOM 721 C CA . VAL A 1 94 ? -8.585 0.165 24.571 1.00 87.12 94 VAL A CA 1
ATOM 722 C C . VAL A 1 94 ? -8.318 -0.123 26.047 1.00 87.12 94 VAL A C 1
ATOM 724 O O . VAL A 1 94 ? -7.829 0.732 26.781 1.00 87.12 94 VAL A O 1
ATOM 727 N N . TYR A 1 95 ? -8.626 -1.346 26.471 1.00 90.38 95 TYR A N 1
ATOM 728 C CA . TYR A 1 95 ? -8.351 -1.885 27.801 1.00 90.38 95 TYR A CA 1
ATOM 729 C C . TYR A 1 95 ? -7.472 -3.137 27.672 1.00 90.38 95 TYR A C 1
ATOM 731 O O . TYR A 1 95 ? -7.452 -3.751 26.604 1.00 90.38 95 TYR A O 1
ATOM 739 N N . PRO A 1 96 ? -6.808 -3.595 28.750 1.00 88.88 96 PRO A N 1
ATOM 740 C CA . PRO A 1 96 ? -5.927 -4.764 28.684 1.00 88.88 96 PRO A CA 1
ATOM 741 C C . PRO A 1 96 ? -6.569 -6.043 28.120 1.00 88.88 96 PRO A C 1
ATOM 743 O O . PRO A 1 96 ? -5.868 -6.868 27.545 1.00 88.88 96 PRO A O 1
ATOM 746 N N . ASN A 1 97 ? -7.885 -6.228 28.276 1.00 91.94 97 ASN A N 1
ATOM 747 C CA . ASN A 1 97 ? -8.598 -7.442 27.861 1.00 91.94 97 ASN A CA 1
ATOM 748 C C . ASN A 1 97 ? -9.766 -7.204 26.890 1.00 91.94 97 ASN A C 1
ATOM 750 O O . ASN A 1 97 ? -10.490 -8.150 26.579 1.00 91.94 97 ASN A O 1
ATOM 754 N N . ARG A 1 98 ? -10.002 -5.962 26.449 1.00 88.12 98 ARG A N 1
ATOM 755 C CA . ARG A 1 98 ? -11.107 -5.639 25.534 1.00 88.12 98 ARG A CA 1
ATOM 756 C C . ARG A 1 98 ? -10.898 -4.311 24.824 1.00 88.12 98 ARG A C 1
ATOM 758 O O . ARG A 1 98 ? -10.204 -3.427 25.317 1.00 88.12 98 ARG A O 1
ATOM 765 N N . ILE A 1 99 ? -11.603 -4.148 23.717 1.00 86.44 99 ILE A N 1
ATOM 766 C CA . ILE A 1 99 ? -11.752 -2.875 23.018 1.00 86.44 99 ILE A CA 1
ATOM 767 C C . ILE A 1 99 ? -13.240 -2.551 23.008 1.00 86.44 99 ILE A C 1
ATOM 769 O O . ILE A 1 99 ? -14.055 -3.425 22.711 1.00 86.44 99 ILE A O 1
ATOM 773 N N . VAL A 1 100 ? -13.585 -1.313 23.342 1.00 88.56 100 VAL A N 1
ATOM 774 C CA . VAL A 1 100 ? -14.935 -0.776 23.155 1.00 88.56 100 VAL A CA 1
ATOM 775 C C . VAL A 1 100 ? -14.889 0.186 21.972 1.00 88.56 100 VAL A C 1
ATOM 777 O O . VAL A 1 100 ? -13.985 1.019 21.903 1.00 88.56 100 VAL A O 1
ATOM 780 N N . VAL A 1 101 ? -15.828 0.026 21.040 1.00 84.19 101 VAL A N 1
ATOM 781 C CA . VAL A 1 101 ? -15.981 0.870 19.848 1.00 84.19 101 VAL A CA 1
ATOM 782 C C . VAL A 1 101 ? -17.220 1.736 20.045 1.00 84.19 101 VAL A C 1
ATOM 784 O O . VAL A 1 101 ? -18.270 1.196 20.398 1.00 84.19 101 VAL A O 1
ATOM 787 N N . GLU A 1 102 ? -17.079 3.043 19.840 1.00 75.25 102 GLU A N 1
ATOM 788 C CA . GLU A 1 102 ? -18.155 4.045 19.881 1.00 75.25 102 GLU A CA 1
ATOM 789 C C . GLU A 1 102 ? -18.264 4.759 18.535 1.00 75.25 102 GLU A C 1
ATOM 791 O O . GLU A 1 102 ? -17.198 5.127 17.983 1.00 75.25 102 GLU A O 1
#

Solvent-accessible surface area (backbone atoms only — not comparable to full-atom values): 6094 Å² total; per-residue (Å²): 132,88,46,78,64,53,56,50,51,51,53,53,49,51,36,50,77,75,68,56,54,72,76,66,47,74,74,42,56,72,72,58,37,50,54,50,53,52,49,51,52,54,50,51,53,51,53,51,49,52,53,53,50,49,49,49,55,33,73,74,38,74,55,43,58,57,53,50,54,52,51,54,54,74,69,53,80,47,64,65,33,61,74,70,73,44,83,78,76,77,46,79,50,82,52,101,88,49,73,48,79,82

Mean predicted aligned error: 10.71 Å

Radius of gyration: 23.06 Å; Cα contacts (8 Å, |Δi|>4): 31; chains: 1; bounding box: 53×23×58 Å